Protein AF-A0A940VZ91-F1 (afdb_monomer_lite)

Secondary structure (DSSP, 8-state):
-HHHHHHHHHHHHHHHHTTT----SSGGG-GGGHHHHHHT--SHHHHHHHHHHHHHHHHHHHHHHHHHHHHHHHHTTSHHHHHHHTSTT--HHHHHHHHHHHT-GGGSSSTT-

Radius of gyration: 20.01 Å; chains: 1; bounding box: 52×25×48 Å

Foldseek 3Di:
DVVQLVVLVVVLCCLQVVVVHDDPDDVLLDPVCLVVVLVSDDDPVSSVVNVVSSVSNVVVVVVVVVVQVVLLVVLVVDPQLVVQCVDPPRDNSNSSVVCVPVVCVVVDPDPVD

Sequence (113 aa):
MVEDGTRIKNRLKALFRGRGIDCSGSSIYNPDERKQWLSKLDTVAVRARANRLWEELEFVERLCEEAQQELMAEARKHAAFKILLSIPGIGPVRAAVILGVAGTPHRFRSKRQ

pLDDT: mean 92.76, std 7.14, range [60.66, 97.5]

Structure (mmCIF, N/CA/C/O backbone):
data_AF-A0A940VZ91-F1
#
_entry.id   AF-A0A940VZ91-F1
#
loop_
_atom_site.group_PDB
_atom_site.id
_atom_site.type_symbol
_atom_site.label_atom_id
_atom_site.label_alt_id
_atom_site.label_comp_id
_atom_site.label_asym_id
_atom_site.label_entity_id
_atom_site.label_seq_id
_atom_site.pdbx_PDB_ins_code
_atom_site.Cartn_x
_atom_site.Cartn_y
_atom_site.Cartn_z
_atom_site.occupancy
_atom_site.B_iso_or_equiv
_atom_site.auth_seq_id
_atom_site.auth_comp_id
_atom_site.auth_asym_id
_atom_site.auth_atom_id
_atom_site.pdbx_PDB_model_num
ATOM 1 N N . MET A 1 1 ? -6.734 5.047 -1.922 1.00 74.81 1 MET A N 1
ATOM 2 C CA . MET A 1 1 ? -5.490 4.549 -1.293 1.00 74.81 1 MET A CA 1
ATOM 3 C C . MET A 1 1 ? -5.162 3.119 -1.702 1.00 74.81 1 MET A C 1
ATOM 5 O O . MET A 1 1 ? -4.208 2.941 -2.444 1.00 74.81 1 MET A O 1
ATOM 9 N N . VAL A 1 2 ? -5.952 2.103 -1.313 1.00 85.75 2 VAL A N 1
ATOM 10 C CA . VAL A 1 2 ? -5.698 0.706 -1.748 1.00 85.75 2 VAL A CA 1
ATOM 11 C C . VAL A 1 2 ? -5.737 0.579 -3.275 1.00 85.75 2 VAL A C 1
ATOM 13 O O . VAL A 1 2 ? -4.824 0.016 -3.872 1.00 85.75 2 VAL A O 1
ATOM 16 N N . GLU A 1 3 ? -6.746 1.177 -3.916 1.00 93.31 3 GLU A N 1
ATOM 17 C CA . GLU A 1 3 ? -6.864 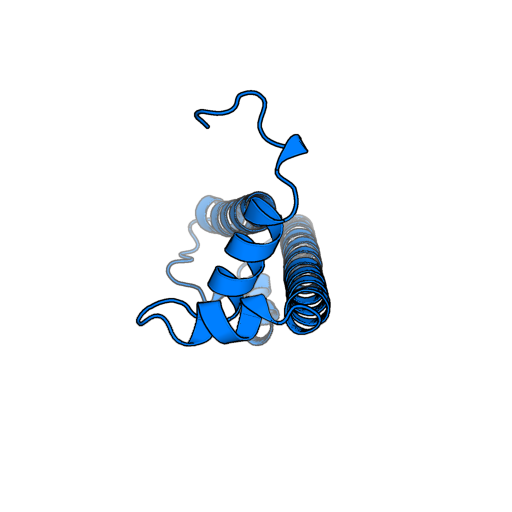1.209 -5.380 1.00 93.31 3 GLU A CA 1
ATOM 18 C C . GLU A 1 3 ? -5.673 1.897 -6.059 1.00 93.31 3 GLU A C 1
ATOM 20 O O . GLU A 1 3 ? -5.209 1.439 -7.104 1.00 93.31 3 GLU A O 1
ATOM 25 N N . ASP A 1 4 ? -5.144 2.964 -5.457 1.00 94.06 4 ASP A N 1
ATOM 26 C CA . ASP A 1 4 ? -3.984 3.695 -5.974 1.00 94.06 4 ASP A CA 1
ATOM 27 C C . ASP A 1 4 ? -2.726 2.834 -5.884 1.00 94.06 4 ASP A C 1
ATOM 29 O O . ASP A 1 4 ? -2.021 2.673 -6.879 1.00 94.06 4 ASP A O 1
ATOM 33 N N . GLY A 1 5 ? -2.509 2.167 -4.745 1.00 95.44 5 GLY A N 1
ATOM 34 C CA . GLY A 1 5 ? -1.436 1.188 -4.583 1.00 95.44 5 GLY A CA 1
ATOM 35 C C . GLY A 1 5 ? -1.519 0.071 -5.628 1.00 95.44 5 GLY A C 1
ATOM 36 O O . GLY A 1 5 ? -0.530 -0.234 -6.296 1.00 95.44 5 GLY A O 1
ATOM 37 N N . THR A 1 6 ? -2.708 -0.500 -5.856 1.00 96.06 6 THR A N 1
ATOM 38 C CA . THR A 1 6 ? -2.926 -1.502 -6.914 1.00 96.06 6 THR A CA 1
ATOM 39 C C . THR A 1 6 ? -2.624 -0.939 -8.305 1.00 96.06 6 THR A C 1
ATOM 41 O O . THR A 1 6 ? -1.960 -1.597 -9.110 1.00 96.06 6 THR A O 1
ATOM 44 N N . ARG A 1 7 ? -3.063 0.289 -8.600 1.00 97.12 7 ARG A N 1
ATOM 45 C CA . ARG A 1 7 ? -2.812 0.965 -9.880 1.00 97.12 7 ARG A CA 1
ATOM 46 C C . ARG A 1 7 ? -1.318 1.179 -10.117 1.00 97.12 7 ARG A C 1
ATOM 48 O O . ARG A 1 7 ? -0.840 0.891 -11.215 1.00 97.12 7 ARG A O 1
ATOM 55 N N . ILE A 1 8 ? -0.578 1.641 -9.113 1.00 97.31 8 ILE A N 1
ATOM 56 C CA . ILE A 1 8 ? 0.873 1.859 -9.189 1.00 97.31 8 ILE A CA 1
ATOM 57 C C . ILE A 1 8 ? 1.599 0.528 -9.402 1.00 97.31 8 ILE A C 1
ATOM 59 O O . ILE A 1 8 ? 2.391 0.409 -10.338 1.00 97.31 8 ILE A O 1
ATOM 63 N N . LYS A 1 9 ? 1.254 -0.505 -8.623 1.00 97.00 9 LYS A N 1
ATOM 64 C CA . LYS A 1 9 ? 1.792 -1.870 -8.763 1.00 97.00 9 LYS A CA 1
ATOM 65 C C . LYS A 1 9 ? 1.597 -2.418 -10.182 1.00 97.00 9 LYS A C 1
ATOM 67 O O . LYS A 1 9 ? 2.536 -2.927 -10.797 1.00 97.00 9 LYS A O 1
ATOM 72 N N . ASN A 1 10 ? 0.407 -2.226 -10.749 1.00 97.25 10 ASN A N 1
ATOM 73 C CA . ASN A 1 10 ? 0.103 -2.625 -12.122 1.00 97.25 10 ASN A CA 1
ATOM 74 C C . ASN A 1 10 ? 0.887 -1.813 -13.164 1.00 97.25 10 ASN A C 1
ATOM 76 O O . ASN A 1 10 ? 1.418 -2.399 -14.108 1.00 97.25 10 ASN A O 1
ATOM 80 N N . ARG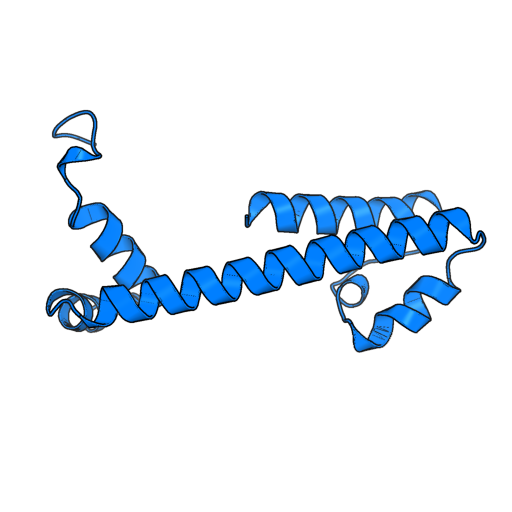 A 1 11 ? 1.012 -0.489 -12.993 1.00 97.50 11 ARG A N 1
ATOM 81 C CA . ARG A 1 11 ? 1.813 0.383 -13.877 1.00 97.50 11 ARG A CA 1
ATOM 82 C C . ARG A 1 11 ? 3.289 -0.010 -13.867 1.00 97.50 11 ARG A C 1
ATOM 84 O O . ARG A 1 11 ? 3.913 -0.031 -14.927 1.00 97.50 11 ARG A O 1
ATOM 91 N N . LEU A 1 12 ? 3.824 -0.351 -12.696 1.00 97.00 12 LEU A N 1
ATOM 92 C CA . LEU A 1 12 ? 5.199 -0.808 -12.544 1.00 97.00 12 LEU A CA 1
ATOM 93 C C . LEU A 1 12 ? 5.407 -2.126 -13.298 1.00 97.00 12 LEU A C 1
ATOM 95 O O . LEU A 1 12 ? 6.244 -2.183 -14.193 1.00 97.00 12 LEU A O 1
ATOM 99 N N . LYS A 1 13 ? 4.576 -3.148 -13.055 1.00 97.31 13 LYS A N 1
ATOM 100 C CA . LYS A 1 13 ? 4.652 -4.416 -13.804 1.00 97.31 13 LYS A CA 1
ATOM 101 C C . LYS A 1 13 ? 4.472 -4.238 -15.314 1.00 97.31 13 LYS A C 1
ATOM 103 O O . LYS A 1 13 ? 5.173 -4.878 -16.092 1.00 97.31 13 LYS A O 1
ATOM 108 N N . ALA A 1 14 ? 3.569 -3.359 -15.747 1.00 96.88 14 ALA A N 1
ATOM 109 C CA . ALA A 1 14 ? 3.362 -3.070 -17.165 1.00 96.88 14 ALA A CA 1
ATOM 110 C C . ALA A 1 14 ? 4.615 -2.475 -17.832 1.00 96.88 14 ALA A C 1
ATOM 112 O O . ALA A 1 14 ? 4.922 -2.824 -18.970 1.00 96.88 14 ALA A O 1
ATOM 113 N N . LEU A 1 15 ? 5.369 -1.625 -17.123 1.00 96.62 15 LEU A N 1
ATOM 114 C CA . LEU A 1 15 ? 6.610 -1.030 -17.628 1.00 96.62 15 LEU A CA 1
ATOM 115 C C . LEU A 1 15 ? 7.675 -2.090 -17.950 1.00 96.62 15 LEU A C 1
ATOM 117 O O . LEU A 1 15 ? 8.345 -1.971 -18.980 1.00 96.62 15 LEU A O 1
ATOM 121 N N . PHE A 1 16 ? 7.807 -3.117 -17.105 1.00 96.94 16 PHE A N 1
ATOM 122 C CA . PHE A 1 16 ? 8.741 -4.231 -17.310 1.00 96.94 16 PHE A CA 1
ATOM 123 C C . PHE A 1 16 ? 8.240 -5.226 -18.363 1.00 96.94 16 PHE A C 1
ATOM 125 O O . PHE A 1 16 ? 8.980 -5.570 -19.284 1.00 96.94 16 PHE A O 1
ATOM 132 N N . ARG A 1 17 ? 6.958 -5.613 -18.309 1.00 96.44 17 ARG A N 1
ATOM 133 C CA . ARG A 1 17 ? 6.355 -6.528 -19.296 1.00 96.44 17 ARG A CA 1
ATOM 134 C C . ARG A 1 17 ? 6.373 -5.970 -20.713 1.00 96.44 17 ARG A C 1
ATOM 136 O O . ARG A 1 17 ? 6.643 -6.712 -21.648 1.00 96.44 17 ARG A O 1
ATOM 143 N N . GLY A 1 18 ? 6.164 -4.661 -20.874 1.00 95.00 18 GLY A N 1
ATOM 144 C CA . GLY A 1 18 ? 6.281 -3.985 -22.170 1.00 95.00 18 GLY A CA 1
ATOM 145 C C . GLY A 1 18 ? 7.688 -4.034 -22.782 1.00 95.00 18 GLY A C 1
ATOM 146 O O . GLY A 1 18 ? 7.859 -3.628 -23.924 1.00 95.00 18 GLY A O 1
ATOM 147 N N . ARG A 1 19 ? 8.688 -4.520 -22.034 1.00 94.94 19 ARG A N 1
ATOM 148 C CA . ARG A 1 19 ? 10.075 -4.748 -22.474 1.00 94.94 19 ARG A CA 1
ATOM 149 C C . ARG A 1 19 ? 10.455 -6.229 -22.511 1.00 94.94 19 ARG A C 1
ATOM 151 O O . ARG A 1 19 ? 11.632 -6.545 -22.613 1.00 94.94 19 ARG A O 1
ATOM 158 N N . GLY A 1 20 ? 9.485 -7.136 -22.383 1.00 95.44 20 GLY A N 1
ATOM 159 C CA . GLY A 1 20 ? 9.741 -8.578 -22.353 1.00 95.44 20 GLY A CA 1
ATOM 160 C C . GLY A 1 20 ? 10.449 -9.066 -21.085 1.00 95.44 20 GLY A C 1
ATOM 161 O O . GLY A 1 20 ? 10.956 -10.182 -21.065 1.00 95.44 20 GLY A O 1
ATOM 162 N N . ILE A 1 21 ? 10.495 -8.255 -20.023 1.00 96.31 21 ILE A N 1
ATOM 163 C CA . ILE A 1 21 ? 11.111 -8.639 -18.750 1.00 96.31 21 ILE A CA 1
ATOM 164 C C . ILE A 1 21 ? 10.037 -9.294 -17.883 1.00 96.31 21 ILE A C 1
ATOM 166 O O . ILE A 1 21 ? 9.043 -8.646 -17.539 1.00 96.31 21 ILE A O 1
ATOM 170 N N . ASP A 1 22 ? 10.240 -10.559 -17.506 1.00 95.25 22 ASP A N 1
ATOM 171 C CA . ASP A 1 22 ? 9.332 -11.214 -16.568 1.00 95.25 22 ASP A CA 1
ATOM 172 C C . ASP A 1 22 ? 9.409 -10.550 -15.186 1.00 95.25 22 ASP A C 1
ATOM 174 O O . ASP A 1 22 ? 10.480 -10.257 -14.649 1.00 95.25 22 ASP A O 1
ATOM 178 N N . CYS A 1 23 ? 8.233 -10.292 -14.627 1.00 94.50 23 CYS A N 1
ATOM 179 C CA . CYS A 1 23 ? 8.022 -9.680 -13.321 1.00 94.50 23 CYS A CA 1
ATOM 180 C C . CYS A 1 23 ? 6.876 -10.383 -12.579 1.00 94.50 23 CYS A C 1
ATOM 182 O O . CYS A 1 23 ? 6.004 -9.755 -11.958 1.00 94.50 23 CYS A O 1
ATOM 184 N N . SER A 1 24 ? 6.825 -11.707 -12.720 1.00 89.06 24 SER A N 1
ATOM 185 C CA . SER A 1 24 ? 6.006 -12.582 -11.892 1.00 89.06 24 SER A CA 1
ATOM 186 C C . SER A 1 24 ? 6.364 -12.418 -10.400 1.00 89.06 24 SER A C 1
ATOM 188 O O . SER A 1 24 ? 7.436 -11.939 -10.034 1.00 89.06 24 SER A O 1
ATOM 190 N N . GLY A 1 25 ? 5.411 -12.711 -9.512 1.00 91.88 25 GLY A N 1
ATOM 191 C CA . GLY A 1 25 ? 5.612 -12.558 -8.065 1.00 91.88 25 GLY A CA 1
ATOM 192 C C . GLY A 1 25 ? 5.580 -11.111 -7.545 1.00 91.88 25 GLY A C 1
ATOM 193 O O . GLY A 1 25 ? 4.995 -10.215 -8.163 1.00 91.88 25 GLY A O 1
ATOM 194 N N . SER A 1 26 ? 6.142 -10.905 -6.354 1.00 93.81 26 SER A N 1
ATOM 195 C CA . SER A 1 26 ? 6.110 -9.645 -5.590 1.00 93.81 26 SER A CA 1
ATOM 196 C C . SER A 1 26 ? 7.475 -8.971 -5.443 1.00 93.81 26 SER A C 1
ATOM 198 O O . SER A 1 26 ? 7.534 -7.853 -4.941 1.00 93.81 26 SER A O 1
ATOM 200 N N . SER A 1 27 ? 8.551 -9.610 -5.908 1.00 94.69 27 SER A N 1
ATOM 201 C CA . SER A 1 27 ? 9.936 -9.161 -5.699 1.00 94.69 27 SER A CA 1
ATOM 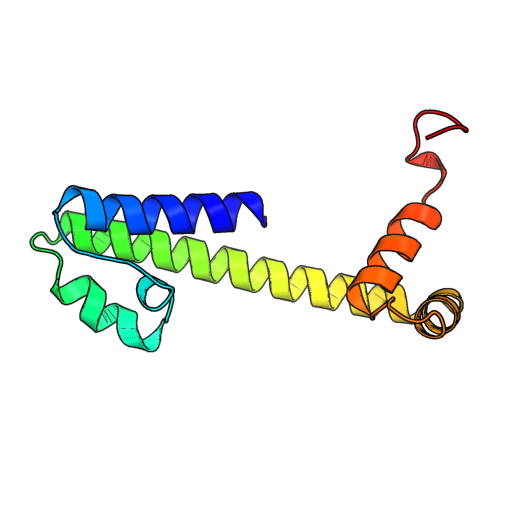202 C C . SER A 1 27 ? 10.218 -7.777 -6.314 1.00 94.69 27 SER A C 1
ATOM 204 O O . SER A 1 27 ? 10.956 -6.972 -5.761 1.00 94.69 27 SER A O 1
ATOM 206 N N . ILE A 1 28 ? 9.507 -7.426 -7.392 1.00 95.62 28 ILE A N 1
ATOM 207 C CA . ILE A 1 28 ? 9.511 -6.087 -8.010 1.00 95.62 28 ILE A CA 1
ATOM 208 C C . ILE A 1 28 ? 9.101 -4.948 -7.058 1.00 95.62 28 ILE A C 1
ATOM 210 O O . ILE A 1 28 ? 9.450 -3.790 -7.288 1.00 95.62 28 ILE A O 1
ATOM 214 N N . TYR A 1 29 ? 8.354 -5.249 -5.998 1.00 94.94 29 TYR A N 1
ATOM 215 C CA . TYR A 1 29 ? 7.947 -4.262 -4.999 1.00 94.94 29 TYR A CA 1
ATOM 216 C C . TYR A 1 29 ? 8.918 -4.184 -3.817 1.00 94.94 29 TYR A C 1
ATOM 218 O O . TYR A 1 29 ? 8.786 -3.273 -3.010 1.00 94.94 29 TYR A O 1
ATOM 226 N N . ASN A 1 30 ? 9.882 -5.105 -3.711 1.00 93.44 30 ASN A N 1
ATOM 227 C CA . ASN A 1 30 ? 10.850 -5.125 -2.623 1.00 93.44 30 ASN A CA 1
ATOM 228 C C . ASN A 1 30 ? 11.853 -3.960 -2.777 1.00 93.44 30 ASN A C 1
ATOM 230 O O . ASN A 1 30 ? 12.549 -3.901 -3.800 1.00 93.44 30 ASN A O 1
ATOM 234 N N . PRO A 1 31 ? 11.963 -3.046 -1.792 1.00 91.50 31 PRO A N 1
ATOM 235 C CA . PRO A 1 31 ? 12.939 -1.958 -1.828 1.00 91.50 31 PRO A CA 1
ATOM 236 C C . PRO A 1 31 ? 14.385 -2.442 -2.005 1.00 91.50 31 PRO A C 1
ATOM 238 O O . PRO A 1 31 ? 15.141 -1.825 -2.760 1.00 91.50 31 PRO A O 1
ATOM 241 N N . ASP A 1 32 ? 14.748 -3.579 -1.403 1.00 93.81 32 ASP A N 1
ATOM 242 C CA . ASP A 1 32 ? 16.113 -4.124 -1.450 1.00 93.81 32 ASP A CA 1
ATOM 243 C C . ASP A 1 32 ? 16.514 -4.572 -2.864 1.00 93.81 32 ASP A C 1
ATOM 245 O O . ASP A 1 32 ? 17.667 -4.446 -3.284 1.00 93.81 32 ASP A O 1
ATOM 249 N N . GLU A 1 33 ? 15.541 -5.031 -3.651 1.00 94.44 33 GLU A N 1
ATOM 250 C CA . GLU A 1 33 ? 15.751 -5.483 -5.026 1.00 94.44 33 GLU A CA 1
ATOM 251 C C . GLU A 1 33 ? 15.635 -4.346 -6.050 1.00 94.44 33 GLU A C 1
ATOM 253 O O . GLU A 1 33 ? 15.904 -4.552 -7.238 1.00 94.44 33 GLU A O 1
ATOM 258 N N . ARG A 1 34 ? 15.270 -3.121 -5.638 1.00 94.94 34 ARG A N 1
ATOM 259 C CA . ARG A 1 34 ? 15.029 -1.993 -6.558 1.00 94.94 34 ARG A CA 1
ATOM 260 C C . ARG A 1 34 ? 16.203 -1.753 -7.504 1.00 94.94 34 ARG A C 1
ATOM 262 O O . ARG A 1 34 ? 16.002 -1.573 -8.704 1.00 94.94 34 ARG A O 1
ATOM 269 N N . LYS A 1 35 ? 17.436 -1.785 -6.989 1.00 94.94 35 LYS A N 1
ATOM 270 C CA . LYS A 1 35 ? 18.652 -1.596 -7.802 1.00 94.94 35 LYS A CA 1
ATOM 271 C C . LYS A 1 35 ? 18.798 -2.680 -8.872 1.00 94.94 35 LYS A C 1
ATOM 273 O O . LYS A 1 35 ? 19.133 -2.364 -10.012 1.00 94.94 35 LYS A O 1
ATOM 278 N N . GLN A 1 36 ? 18.505 -3.932 -8.522 1.00 95.75 36 GLN A N 1
ATOM 279 C CA . GLN A 1 36 ? 18.532 -5.060 -9.453 1.00 95.75 36 GLN A CA 1
ATOM 280 C C . GLN A 1 36 ? 17.435 -4.941 -10.515 1.00 95.75 36 GLN A C 1
ATOM 282 O O . GLN A 1 36 ? 17.653 -5.280 -11.671 1.00 95.75 36 GLN A O 1
ATOM 287 N N . TRP A 1 37 ? 16.250 -4.447 -10.161 1.00 96.75 37 TRP A N 1
ATOM 288 C CA . TRP A 1 37 ? 15.195 -4.209 -11.145 1.00 96.75 37 TRP A CA 1
ATOM 289 C C . TRP A 1 37 ? 15.529 -3.046 -12.081 1.00 96.75 37 TRP A C 1
ATOM 291 O O . TRP A 1 37 ? 15.325 -3.154 -13.288 1.00 96.75 37 TRP A O 1
ATOM 301 N N . LEU A 1 38 ? 16.103 -1.961 -11.561 1.00 95.75 38 LEU A N 1
ATOM 302 C CA . LEU A 1 38 ? 16.546 -0.826 -12.372 1.00 95.75 38 LEU A CA 1
ATOM 303 C C . LEU A 1 38 ? 17.638 -1.196 -13.375 1.00 95.75 38 LEU A C 1
ATOM 305 O O . LEU A 1 38 ? 17.637 -0.649 -14.477 1.00 95.75 38 LEU A O 1
ATOM 309 N N . SER A 1 39 ? 18.551 -2.109 -13.028 1.00 95.88 39 SER A N 1
ATOM 310 C CA . SER A 1 39 ? 19.622 -2.533 -13.940 1.00 95.88 39 SER A CA 1
ATOM 311 C C . SER A 1 39 ? 19.110 -3.329 -15.144 1.00 95.88 39 SER A C 1
ATOM 313 O O . SER A 1 39 ? 19.776 -3.355 -16.174 1.00 95.88 39 SER A O 1
ATOM 315 N N . LYS A 1 40 ? 17.903 -3.910 -15.060 1.00 95.69 40 LYS A N 1
ATOM 316 C CA . LYS A 1 40 ? 17.234 -4.586 -16.187 1.00 95.69 40 LYS A CA 1
ATOM 317 C C . LYS A 1 40 ? 16.669 -3.610 -17.227 1.00 95.69 40 LYS A C 1
ATOM 319 O O . LYS A 1 40 ? 16.232 -4.044 -18.286 1.00 95.69 40 LYS A O 1
ATOM 324 N N . LEU A 1 41 ? 16.616 -2.311 -16.924 1.00 95.88 41 LEU A N 1
ATOM 325 C CA . LEU A 1 41 ? 16.069 -1.290 -17.816 1.00 95.88 41 LEU A CA 1
ATOM 326 C C . LEU A 1 41 ? 17.192 -0.605 -18.599 1.00 95.88 41 LEU A C 1
ATOM 328 O O . LEU A 1 41 ? 18.168 -0.115 -18.029 1.00 95.88 41 LEU A O 1
ATOM 332 N N . ASP A 1 42 ? 17.001 -0.529 -19.909 1.00 90.75 42 ASP A N 1
ATOM 333 C CA . ASP A 1 42 ? 17.963 -0.078 -20.914 1.00 90.75 42 ASP A CA 1
ATOM 334 C C . ASP A 1 42 ? 18.240 1.434 -20.868 1.00 90.75 42 ASP A C 1
ATOM 336 O O . ASP A 1 42 ? 19.390 1.878 -20.855 1.00 90.75 42 ASP A O 1
ATOM 340 N N . THR A 1 43 ? 17.186 2.242 -20.784 1.00 94.50 43 THR A N 1
ATOM 341 C CA . THR A 1 43 ? 17.267 3.697 -20.948 1.00 94.50 43 THR A CA 1
ATOM 342 C C . THR A 1 43 ? 17.118 4.455 -19.631 1.00 94.50 43 THR A C 1
ATOM 344 O O . THR A 1 43 ? 16.334 4.105 -18.744 1.00 94.50 43 THR A O 1
ATOM 347 N N . VAL A 1 44 ? 17.837 5.578 -19.525 1.00 95.50 44 VAL A N 1
ATOM 348 C CA . VAL A 1 44 ? 17.787 6.479 -18.359 1.00 95.50 44 VAL A CA 1
ATOM 349 C C . VAL A 1 44 ? 16.365 6.986 -18.102 1.00 95.50 44 VAL A C 1
ATOM 351 O O . VAL A 1 44 ? 15.913 6.994 -16.959 1.00 95.50 44 VAL A O 1
ATOM 354 N N . ALA A 1 45 ? 15.629 7.351 -19.156 1.00 95.38 45 ALA A N 1
ATOM 355 C CA . ALA A 1 45 ? 14.264 7.862 -19.039 1.00 95.38 45 ALA A CA 1
ATOM 356 C C . ALA A 1 45 ? 13.301 6.833 -18.422 1.00 95.38 45 ALA A C 1
ATOM 358 O O . ALA A 1 45 ? 12.448 7.176 -17.601 1.00 95.38 45 ALA A O 1
ATOM 359 N N . VAL A 1 46 ? 13.451 5.557 -18.780 1.00 95.88 46 VAL A N 1
ATOM 360 C CA . VAL A 1 46 ? 12.604 4.476 -18.266 1.00 95.88 46 VAL A CA 1
ATOM 361 C C . VAL A 1 46 ? 12.970 4.139 -16.827 1.00 95.88 46 VAL A C 1
ATOM 363 O O . VAL A 1 46 ? 12.066 3.974 -16.010 1.00 95.88 46 VAL A O 1
ATOM 366 N N . ARG A 1 47 ? 14.267 4.120 -16.491 1.00 97.25 47 ARG A N 1
ATOM 367 C CA . ARG A 1 47 ? 14.732 4.001 -15.099 1.00 97.25 47 ARG A CA 1
ATOM 368 C C . ARG A 1 47 ? 14.163 5.115 -14.222 1.00 97.25 47 ARG A C 1
ATOM 370 O O . ARG A 1 47 ? 13.611 4.832 -13.165 1.00 97.25 47 ARG A O 1
ATOM 377 N N . ALA A 1 48 ? 14.203 6.362 -14.694 1.00 96.69 48 ALA A N 1
ATOM 378 C CA . ALA A 1 48 ? 13.626 7.501 -13.982 1.00 96.69 48 ALA A CA 1
ATOM 379 C C . ALA A 1 48 ? 12.106 7.359 -13.793 1.00 96.69 48 ALA A C 1
ATOM 381 O O . ALA A 1 48 ? 11.581 7.646 -12.719 1.00 96.69 48 ALA A O 1
ATOM 382 N N . ARG A 1 49 ? 11.385 6.873 -14.812 1.00 96.94 49 ARG A N 1
ATOM 383 C CA . ARG A 1 49 ? 9.946 6.594 -14.702 1.00 96.94 49 ARG A CA 1
ATOM 384 C C . ARG A 1 49 ? 9.646 5.483 -13.692 1.00 96.94 49 ARG A C 1
ATOM 386 O O . ARG A 1 49 ? 8.696 5.627 -12.931 1.00 96.94 49 ARG A O 1
ATOM 393 N N . ALA A 1 50 ? 10.418 4.397 -13.692 1.00 97.44 50 ALA A N 1
ATOM 394 C CA . ALA A 1 50 ? 10.262 3.310 -12.728 1.00 97.44 50 ALA A CA 1
ATOM 395 C C . ALA A 1 50 ? 10.534 3.791 -11.293 1.00 97.44 50 ALA A C 1
ATOM 397 O O . ALA A 1 50 ? 9.731 3.513 -10.409 1.00 97.44 50 ALA A O 1
ATOM 398 N N . ASN A 1 51 ? 11.587 4.592 -11.082 1.00 96.88 51 ASN A N 1
ATOM 399 C CA . ASN A 1 51 ? 11.881 5.221 -9.788 1.00 96.88 51 ASN A CA 1
ATOM 400 C C . ASN A 1 51 ? 10.720 6.054 -9.255 1.00 96.88 51 ASN A C 1
ATOM 402 O O . ASN A 1 51 ? 10.296 5.826 -8.130 1.00 96.88 51 ASN A O 1
ATOM 406 N N . ARG A 1 52 ? 10.128 6.924 -10.080 1.00 97.38 52 ARG A N 1
ATOM 407 C CA . ARG A 1 52 ? 8.960 7.717 -9.663 1.00 97.38 52 ARG A CA 1
ATOM 408 C C . ARG A 1 52 ? 7.768 6.851 -9.255 1.00 97.38 52 ARG A C 1
ATOM 410 O O . ARG A 1 52 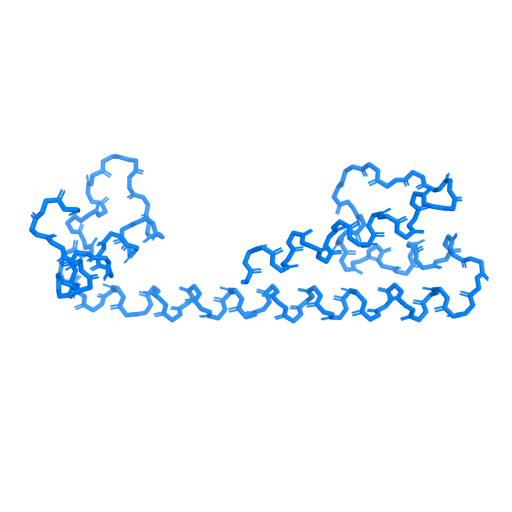? 7.065 7.192 -8.317 1.00 97.38 52 ARG A O 1
ATOM 417 N N . LEU A 1 53 ? 7.530 5.734 -9.950 1.00 97.31 53 LEU A N 1
ATOM 418 C CA . LEU A 1 53 ? 6.461 4.797 -9.579 1.00 97.31 53 LEU A CA 1
ATOM 419 C C . LEU A 1 53 ? 6.745 4.105 -8.243 1.00 97.31 53 LEU A C 1
ATOM 421 O O . LEU A 1 53 ? 5.818 3.854 -7.483 1.00 97.31 53 LEU A O 1
ATOM 425 N N . TRP A 1 54 ? 8.005 3.784 -7.957 1.00 97.06 54 TRP A N 1
ATOM 426 C CA . TRP A 1 54 ? 8.395 3.254 -6.655 1.00 97.06 54 TRP A CA 1
ATOM 427 C C . TRP A 1 54 ? 8.247 4.291 -5.537 1.00 97.06 54 TRP A C 1
ATOM 429 O O . TRP A 1 54 ? 7.690 3.952 -4.502 1.00 97.06 54 TRP A O 1
ATOM 439 N N . GLU A 1 55 ? 8.677 5.535 -5.754 1.00 96.31 55 GLU A N 1
ATOM 440 C CA . GLU A 1 55 ? 8.490 6.640 -4.798 1.00 96.31 55 GLU A CA 1
ATOM 441 C C . GLU A 1 55 ? 6.996 6.880 -4.511 1.00 96.31 55 GLU A C 1
ATOM 443 O O . GLU A 1 55 ? 6.590 7.020 -3.359 1.00 96.31 55 GLU A O 1
ATOM 448 N N . GLU A 1 56 ? 6.156 6.865 -5.555 1.00 96.56 56 GLU A N 1
ATOM 449 C CA . GLU A 1 56 ? 4.694 6.960 -5.433 1.00 96.56 56 GLU A CA 1
ATOM 450 C C . GLU A 1 56 ? 4.135 5.796 -4.598 1.00 96.56 56 GLU A C 1
ATOM 452 O O . GLU A 1 56 ? 3.274 5.999 -3.741 1.00 96.56 56 GLU A O 1
ATOM 457 N N . LEU A 1 57 ? 4.642 4.576 -4.817 1.00 96.38 57 LEU A N 1
ATOM 458 C CA . LEU A 1 57 ? 4.216 3.392 -4.077 1.00 96.38 57 LEU A CA 1
ATOM 459 C C . LEU A 1 57 ? 4.584 3.481 -2.592 1.00 96.38 57 LEU A C 1
ATOM 461 O O . LEU A 1 57 ? 3.710 3.286 -1.754 1.00 96.38 57 LEU A O 1
ATOM 465 N N . GLU A 1 58 ? 5.839 3.808 -2.278 1.00 95.88 58 GLU A N 1
ATOM 466 C CA . GLU A 1 58 ? 6.320 3.970 -0.899 1.00 95.88 58 GLU A CA 1
ATOM 467 C C . GLU A 1 58 ? 5.510 5.027 -0.151 1.00 95.88 58 GLU A C 1
ATOM 469 O O . GLU A 1 58 ? 5.121 4.835 1.001 1.00 95.88 58 GLU A O 1
ATOM 474 N N . PHE A 1 59 ? 5.207 6.138 -0.823 1.00 96.00 59 PHE A N 1
ATOM 475 C CA . PHE A 1 59 ? 4.395 7.196 -0.248 1.00 96.00 59 PHE A CA 1
ATOM 476 C C . PHE A 1 59 ? 2.980 6.712 0.088 1.00 96.00 59 PHE A C 1
ATOM 478 O O . PHE A 1 59 ? 2.501 6.940 1.199 1.00 96.00 59 PHE A O 1
ATOM 485 N N . VAL A 1 60 ? 2.312 6.023 -0.842 1.00 96.50 60 VAL A N 1
ATOM 486 C CA . VAL A 1 60 ? 0.959 5.493 -0.615 1.00 96.50 60 VAL A CA 1
ATOM 487 C C . VAL A 1 60 ? 0.954 4.409 0.463 1.00 96.50 60 VAL A C 1
ATOM 489 O O . VAL A 1 60 ? 0.021 4.374 1.266 1.00 96.50 60 VAL A O 1
ATOM 492 N N . GLU A 1 61 ? 1.970 3.546 0.509 1.00 94.56 61 GLU A N 1
ATOM 493 C CA . GLU A 1 61 ? 2.105 2.509 1.539 1.00 94.56 61 GLU A CA 1
ATOM 494 C C . GLU A 1 61 ? 2.273 3.140 2.927 1.00 94.56 61 GLU A C 1
ATOM 496 O O . GLU A 1 61 ? 1.496 2.815 3.827 1.00 94.56 61 GLU A O 1
ATOM 501 N N . ARG A 1 62 ? 3.150 4.143 3.069 1.00 96.06 62 ARG A N 1
ATOM 502 C CA . ARG A 1 62 ? 3.299 4.910 4.317 1.00 96.06 62 ARG A CA 1
ATOM 503 C C . ARG A 1 62 ? 1.990 5.566 4.757 1.00 96.06 62 ARG A C 1
ATOM 505 O O . ARG A 1 62 ? 1.608 5.448 5.916 1.00 96.06 62 ARG A O 1
ATOM 512 N N . LEU A 1 63 ? 1.267 6.220 3.845 1.00 96.75 63 LEU A N 1
ATOM 513 C CA . LEU A 1 63 ? -0.014 6.837 4.199 1.00 96.75 63 LEU A CA 1
ATOM 514 C C . LEU A 1 63 ? -1.054 5.794 4.647 1.00 96.75 63 LEU A C 1
ATOM 516 O O . LEU A 1 63 ? -1.878 6.080 5.513 1.00 96.75 63 LEU A O 1
ATOM 520 N N . CYS A 1 64 ? -1.052 4.591 4.060 1.00 94.06 64 CYS A N 1
ATOM 521 C CA . CYS A 1 64 ? -1.937 3.511 4.506 1.00 94.06 64 CYS A CA 1
ATOM 522 C C . CYS A 1 64 ? -1.598 3.061 5.933 1.00 94.06 64 CYS A C 1
ATOM 524 O O . CYS A 1 64 ? -2.508 2.810 6.724 1.00 94.06 64 CYS A O 1
ATOM 526 N N . GLU A 1 65 ? -0.310 2.961 6.263 1.00 94.56 65 GLU A N 1
ATOM 527 C CA . GLU A 1 65 ? 0.153 2.617 7.609 1.00 94.56 65 GLU A CA 1
ATOM 528 C C . GLU A 1 65 ? -0.246 3.684 8.632 1.00 94.56 65 GLU A C 1
ATOM 530 O O . GLU A 1 65 ? -0.804 3.342 9.675 1.00 94.56 65 GLU A O 1
ATOM 535 N N . GLU A 1 66 ? -0.034 4.962 8.313 1.00 96.50 66 GLU A N 1
ATOM 536 C CA . GLU A 1 66 ? -0.436 6.102 9.148 1.00 96.50 66 GLU A CA 1
ATOM 537 C C . GLU A 1 66 ? -1.951 6.091 9.397 1.00 96.50 66 GLU A C 1
ATOM 539 O O . GLU A 1 66 ? -2.392 6.066 10.548 1.00 96.50 66 GLU A O 1
ATOM 544 N N . ALA A 1 67 ? -2.759 5.967 8.339 1.00 94.44 67 ALA A N 1
ATOM 545 C CA . ALA A 1 67 ? -4.214 5.892 8.459 1.00 94.44 67 ALA A CA 1
ATOM 546 C C . ALA A 1 67 ? -4.676 4.685 9.297 1.00 94.44 67 ALA A C 1
ATOM 548 O O . ALA A 1 67 ? -5.632 4.779 10.072 1.00 94.44 67 ALA A O 1
ATOM 549 N N . GLN A 1 68 ? -4.002 3.535 9.175 1.00 94.12 68 GLN A N 1
ATOM 550 C CA . GLN A 1 68 ? -4.300 2.369 10.004 1.00 94.12 68 GLN A CA 1
ATOM 551 C C . GLN A 1 68 ? -3.962 2.628 11.478 1.00 94.12 68 GLN A C 1
ATOM 553 O O . GLN A 1 68 ? -4.740 2.245 12.354 1.00 94.12 68 GLN A O 1
ATOM 558 N N . GLN A 1 69 ? -2.821 3.254 11.769 1.00 96.06 69 GLN A N 1
ATOM 559 C CA . GLN A 1 69 ? -2.422 3.593 13.136 1.00 96.06 69 GLN A CA 1
ATOM 560 C C . GLN A 1 69 ? -3.411 4.566 13.781 1.00 96.06 69 GLN A C 1
ATOM 562 O O . GLN A 1 69 ? -3.857 4.315 14.902 1.00 96.06 69 GLN A O 1
ATOM 567 N N . GLU A 1 70 ? -3.812 5.613 13.061 1.00 95.50 70 GLU A N 1
ATOM 568 C CA . GLU A 1 70 ? -4.820 6.579 13.507 1.00 95.50 70 GLU A CA 1
ATOM 569 C C . GLU A 1 70 ? -6.166 5.901 13.782 1.00 95.50 70 GLU A C 1
ATOM 571 O O . GLU A 1 70 ? -6.742 6.068 14.861 1.00 95.50 70 GLU A O 1
ATOM 576 N N . LEU A 1 71 ? -6.630 5.048 12.861 1.00 94.44 71 LEU A N 1
ATOM 577 C CA . LEU A 1 71 ? -7.854 4.268 13.038 1.00 94.44 71 LEU A CA 1
ATOM 578 C C . LEU A 1 71 ? -7.791 3.392 14.298 1.00 94.44 71 LEU A C 1
ATOM 580 O O . LEU A 1 71 ? -8.763 3.311 15.050 1.00 94.44 71 LEU A O 1
ATOM 584 N N . MET A 1 72 ? -6.658 2.726 14.545 1.00 95.62 72 MET A N 1
ATOM 585 C CA . MET A 1 72 ? -6.479 1.902 15.744 1.00 95.62 72 MET A CA 1
ATOM 586 C C . MET A 1 72 ? -6.441 2.746 17.019 1.00 95.62 72 MET A C 1
ATOM 588 O O . MET A 1 72 ? -7.013 2.337 18.033 1.00 95.62 72 MET A O 1
ATOM 592 N N . ALA A 1 73 ? -5.760 3.892 16.988 1.00 95.69 73 ALA A N 1
ATOM 593 C CA . ALA A 1 73 ? -5.668 4.801 18.122 1.00 95.69 73 ALA A CA 1
ATOM 594 C C . ALA A 1 73 ? -7.052 5.323 18.522 1.00 95.69 73 ALA A C 1
ATOM 596 O O . ALA A 1 73 ? -7.372 5.342 19.711 1.00 95.69 73 ALA A O 1
ATOM 597 N N . GLU A 1 74 ? -7.889 5.668 17.543 1.00 94.75 74 GLU A N 1
ATOM 598 C CA . GLU A 1 74 ? -9.259 6.109 17.792 1.00 94.75 74 GLU A CA 1
ATOM 599 C C . GLU A 1 74 ? -10.136 4.960 18.297 1.00 94.75 74 GLU A C 1
ATOM 601 O O . GLU A 1 74 ? -10.755 5.066 19.354 1.00 94.75 74 GLU A O 1
ATOM 606 N N . ALA A 1 75 ? -10.122 3.810 17.618 1.00 94.44 75 ALA A N 1
ATOM 607 C CA . ALA A 1 75 ? -10.968 2.676 17.983 1.00 94.44 75 ALA A CA 1
ATOM 608 C C . ALA A 1 75 ? -10.734 2.191 19.423 1.00 94.44 75 ALA A C 1
ATOM 610 O O . ALA A 1 75 ? -11.688 1.873 20.135 1.00 94.44 75 ALA A O 1
ATOM 611 N N . ARG A 1 76 ? -9.479 2.195 19.892 1.00 94.94 76 ARG A N 1
ATOM 612 C CA . ARG A 1 76 ? -9.113 1.795 21.263 1.00 94.94 76 ARG A CA 1
ATOM 613 C C . ARG A 1 76 ? -9.742 2.665 22.356 1.00 94.94 76 ARG A C 1
ATOM 615 O O . ARG A 1 76 ? -9.819 2.203 23.495 1.00 94.94 76 ARG A O 1
ATOM 622 N N . LYS A 1 77 ? -10.214 3.876 22.038 1.00 94.56 77 LYS A N 1
ATOM 623 C CA . LYS A 1 77 ? -10.907 4.762 22.990 1.00 94.56 77 LYS A CA 1
ATOM 624 C C . LYS A 1 77 ? -12.319 4.275 23.331 1.00 94.56 77 LYS A C 1
ATOM 626 O O . LYS A 1 77 ? -12.876 4.682 24.346 1.00 94.56 77 LYS A O 1
ATOM 631 N N . HIS A 1 78 ? -12.900 3.384 22.526 1.00 93.25 78 HIS A N 1
ATOM 632 C CA . HIS A 1 78 ? -14.277 2.927 22.703 1.00 93.25 78 HIS A CA 1
ATOM 633 C C . HIS A 1 78 ? -14.352 1.560 23.390 1.00 93.25 78 HIS A C 1
ATOM 635 O O . HIS A 1 78 ? -13.752 0.585 22.941 1.00 93.25 78 HIS A O 1
ATOM 641 N N . ALA A 1 79 ? -15.191 1.437 24.424 1.00 93.38 79 ALA A N 1
ATOM 642 C CA . ALA A 1 79 ? -15.417 0.161 25.115 1.00 93.38 79 ALA A CA 1
ATOM 643 C C . ALA A 1 79 ? -15.925 -0.950 24.171 1.00 93.38 79 ALA A C 1
ATOM 645 O O . ALA A 1 79 ? -15.519 -2.107 24.296 1.00 93.38 79 ALA A O 1
ATOM 646 N N . ALA A 1 80 ? -16.743 -0.584 23.176 1.00 93.88 80 ALA A N 1
ATOM 647 C CA . ALA A 1 80 ? -17.253 -1.495 22.153 1.00 93.88 80 ALA A CA 1
ATOM 648 C C . ALA A 1 80 ? -16.141 -2.180 21.338 1.00 93.88 80 ALA A C 1
ATOM 650 O O . ALA A 1 80 ? -16.335 -3.299 20.877 1.00 93.88 80 ALA A O 1
ATOM 651 N N . PHE A 1 81 ? -14.953 -1.575 21.221 1.00 95.88 81 PHE A N 1
ATOM 652 C CA . PHE A 1 81 ? -13.810 -2.201 20.556 1.00 95.88 81 PHE A CA 1
ATOM 653 C C . PHE A 1 81 ? -13.379 -3.502 21.248 1.00 95.88 81 PHE A C 1
ATOM 655 O O . PHE A 1 81 ? -13.141 -4.505 20.579 1.00 95.88 81 PHE A O 1
ATOM 662 N N . LYS A 1 82 ? -13.355 -3.527 22.590 1.00 95.44 82 LYS A N 1
ATOM 663 C CA . LYS A 1 82 ? -13.035 -4.739 23.367 1.00 95.44 82 LYS A CA 1
ATOM 664 C C . LYS A 1 82 ? -14.106 -5.820 23.214 1.00 95.44 82 LYS A C 1
ATOM 666 O O . LYS A 1 82 ? -13.771 -6.997 23.167 1.00 95.44 82 LYS A O 1
ATOM 671 N N . ILE A 1 83 ? -15.373 -5.414 23.113 1.00 95.56 83 ILE A N 1
ATOM 672 C CA . ILE A 1 83 ? -16.499 -6.330 22.886 1.00 95.56 83 ILE A CA 1
ATOM 673 C C . ILE A 1 83 ? -16.398 -6.951 21.490 1.00 95.56 83 ILE A C 1
ATOM 675 O O . ILE A 1 83 ? -16.544 -8.154 21.340 1.00 95.56 83 ILE A O 1
ATOM 679 N N . LEU A 1 84 ? -16.090 -6.158 20.462 1.00 95.19 84 LEU A N 1
ATOM 680 C CA . LEU A 1 84 ? -15.939 -6.672 19.099 1.00 95.19 84 LEU A CA 1
ATOM 681 C C . LEU A 1 84 ? -14.781 -7.671 18.978 1.00 95.19 84 LEU A C 1
ATOM 683 O O . LEU A 1 84 ? -14.902 -8.649 18.249 1.00 95.19 84 LEU A O 1
ATOM 687 N N . LEU A 1 85 ? -13.687 -7.457 19.714 1.00 96.69 85 LEU A N 1
ATOM 688 C CA . LEU A 1 85 ? -12.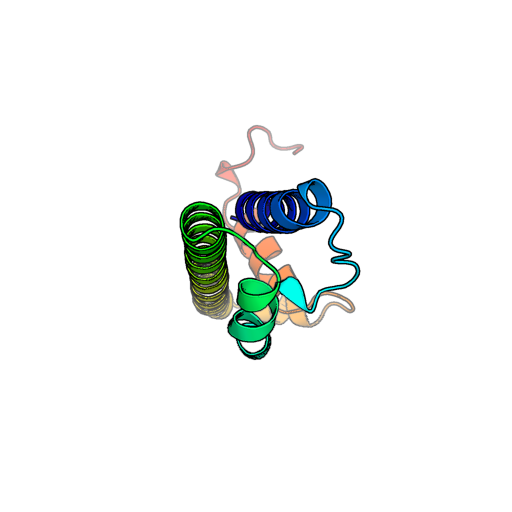543 -8.372 19.743 1.00 96.69 85 LEU A CA 1
ATOM 689 C C . LEU A 1 85 ? -12.829 -9.725 20.413 1.00 96.69 85 LEU A C 1
ATOM 691 O O . LEU A 1 85 ? -12.072 -10.665 20.185 1.00 96.69 85 LEU A O 1
ATOM 695 N N . SER A 1 86 ? -13.881 -9.852 21.232 1.00 96.56 86 SER A N 1
ATOM 696 C CA . SER A 1 86 ? -14.240 -11.148 21.828 1.00 96.56 86 SER A CA 1
ATOM 697 C C . SER A 1 86 ? -14.964 -12.075 20.847 1.00 96.56 86 SER A C 1
ATOM 699 O O . SER A 1 86 ? -15.120 -13.263 21.129 1.00 96.56 86 SER A O 1
ATOM 701 N N . ILE A 1 87 ? -15.385 -11.559 19.688 1.00 96.25 87 ILE A N 1
ATOM 702 C CA . ILE A 1 87 ? -16.089 -12.323 18.660 1.00 96.25 87 ILE A CA 1
ATOM 703 C C . ILE A 1 87 ? -15.065 -13.101 17.813 1.00 96.25 87 ILE A C 1
ATOM 705 O O . ILE A 1 87 ? -14.195 -12.488 17.182 1.00 96.25 87 ILE A O 1
ATOM 709 N N . PRO A 1 88 ? -15.172 -14.442 17.722 1.00 96.69 88 PRO A N 1
ATOM 710 C CA . PRO A 1 88 ? -14.289 -15.242 16.880 1.00 96.69 88 PRO A CA 1
ATOM 711 C C . PRO A 1 88 ? -14.283 -14.760 15.422 1.00 96.69 88 PRO A C 1
ATOM 713 O O . PRO A 1 88 ? -15.330 -14.552 14.812 1.00 96.69 88 PRO A O 1
ATOM 716 N N . GLY A 1 89 ? -13.088 -14.581 14.853 1.00 94.38 89 GLY A N 1
ATOM 717 C CA . GLY A 1 89 ? -12.906 -14.102 13.476 1.00 94.38 89 GLY A CA 1
ATOM 718 C C . GLY A 1 89 ? -12.917 -12.575 13.301 1.00 94.38 89 GLY A C 1
ATOM 719 O O . GLY A 1 89 ? -12.681 -12.095 12.186 1.00 94.38 89 GLY A O 1
ATOM 720 N N . ILE A 1 90 ? -13.127 -11.797 14.372 1.00 95.62 90 ILE A N 1
ATOM 721 C CA . ILE A 1 90 ? -13.021 -10.332 14.344 1.00 95.62 90 ILE A CA 1
ATOM 722 C C . ILE A 1 90 ? -11.687 -9.887 14.951 1.00 95.62 90 ILE A C 1
ATOM 724 O O . ILE A 1 90 ? -11.512 -9.793 16.160 1.00 95.62 90 ILE A O 1
ATOM 728 N N . GLY A 1 91 ? -10.733 -9.575 14.073 1.00 95.12 91 GLY A N 1
ATOM 729 C CA . GLY A 1 91 ? -9.463 -8.965 14.465 1.00 95.12 91 GLY A CA 1
ATOM 730 C C . GLY A 1 91 ? -9.548 -7.440 14.661 1.00 95.12 91 GLY A C 1
ATOM 731 O O . GLY A 1 91 ? -10.540 -6.820 14.267 1.00 95.12 91 GLY A O 1
ATOM 732 N N . PRO A 1 92 ? -8.478 -6.804 15.175 1.00 94.94 92 PRO A N 1
ATOM 733 C CA . PRO A 1 92 ? -8.442 -5.373 15.509 1.00 94.94 92 PRO A CA 1
ATOM 734 C C . PRO A 1 92 ? -8.844 -4.436 14.368 1.00 94.94 92 PRO A C 1
ATOM 736 O O . PRO A 1 92 ? -9.646 -3.528 14.568 1.00 94.94 92 PRO A O 1
ATOM 739 N N . VAL A 1 93 ? -8.350 -4.689 13.152 1.00 94.62 93 VAL A N 1
ATOM 740 C CA . VAL A 1 93 ? -8.686 -3.867 11.979 1.00 94.62 93 VAL A CA 1
ATOM 741 C C . VAL A 1 93 ? -10.181 -3.942 11.671 1.00 94.62 93 VAL A C 1
ATOM 743 O O . VAL A 1 93 ? -10.835 -2.916 11.507 1.00 94.62 93 VAL A O 1
ATOM 746 N N . ARG A 1 94 ? -10.752 -5.152 11.659 1.00 94.88 94 ARG A N 1
ATOM 747 C CA . ARG A 1 94 ? -12.184 -5.350 11.393 1.00 94.88 94 ARG A CA 1
ATOM 748 C C . ARG A 1 94 ? -13.050 -4.748 12.496 1.00 94.88 94 ARG A C 1
ATOM 750 O O . ARG A 1 94 ? -14.038 -4.095 12.179 1.00 94.88 94 ARG A O 1
ATOM 757 N N . ALA A 1 95 ? -12.661 -4.909 13.760 1.00 96.44 95 ALA A N 1
ATOM 758 C CA . ALA A 1 95 ? -13.352 -4.300 14.893 1.00 96.44 95 ALA A CA 1
ATOM 759 C C . ALA A 1 95 ? -13.402 -2.767 14.773 1.00 96.44 95 ALA A C 1
ATOM 761 O O . ALA A 1 95 ? -14.468 -2.176 14.929 1.00 96.44 95 ALA A O 1
ATOM 762 N N . ALA A 1 96 ? -12.282 -2.122 14.437 1.00 95.12 96 ALA A N 1
ATOM 763 C CA . ALA A 1 96 ? -12.234 -0.671 14.267 1.00 95.12 96 ALA A CA 1
ATOM 764 C C . ALA A 1 96 ? -13.095 -0.183 13.094 1.00 95.12 96 ALA A C 1
ATOM 766 O O . ALA A 1 96 ? -13.793 0.819 13.222 1.00 95.12 96 ALA A O 1
ATOM 767 N N . VAL A 1 97 ? -13.089 -0.908 11.969 1.00 93.38 97 VAL A N 1
ATOM 768 C CA . VAL A 1 97 ? -13.937 -0.579 10.813 1.00 93.38 97 VAL A CA 1
ATOM 769 C C . VAL A 1 97 ? -15.418 -0.692 11.173 1.00 93.38 97 VAL A C 1
ATOM 771 O O . VAL A 1 97 ? -16.175 0.238 10.907 1.00 93.38 97 VAL A O 1
ATOM 774 N N . ILE A 1 98 ? -15.834 -1.792 11.813 1.00 93.44 98 ILE A N 1
ATOM 775 C CA . ILE A 1 98 ? -17.223 -1.977 12.266 1.00 93.44 98 ILE A CA 1
ATOM 776 C C . ILE A 1 98 ? -17.633 -0.829 13.186 1.00 93.44 98 ILE A C 1
ATOM 778 O O . ILE A 1 98 ? -18.695 -0.241 13.001 1.00 93.44 98 ILE A O 1
ATOM 782 N N . LEU A 1 99 ? -16.775 -0.483 14.144 1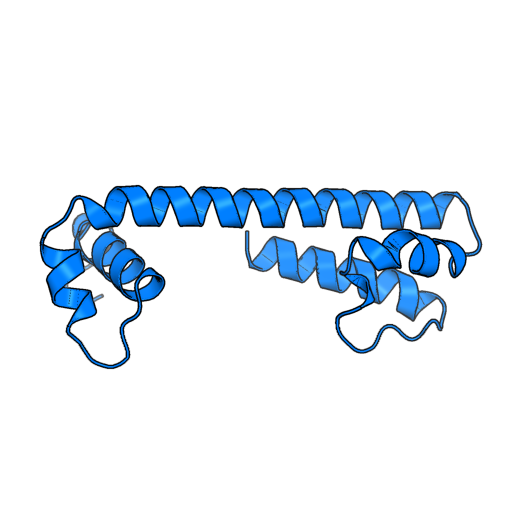.00 92.69 99 LEU A N 1
ATOM 783 C CA . LEU A 1 99 ? -17.025 0.594 15.089 1.00 92.69 99 LEU A CA 1
ATOM 784 C C . LEU A 1 99 ? -17.168 1.957 14.398 1.00 92.69 99 LEU A C 1
ATOM 786 O O . LEU A 1 99 ? -18.105 2.686 14.705 1.00 92.69 99 LEU A O 1
ATOM 790 N N . GLY A 1 100 ? -16.294 2.290 13.445 1.00 89.88 100 GLY A N 1
ATOM 791 C CA . GLY A 1 100 ? -16.383 3.545 12.691 1.00 89.88 100 GLY A CA 1
ATOM 792 C C . GLY A 1 100 ? -17.650 3.636 11.834 1.00 89.88 100 GLY A C 1
ATOM 793 O O . GLY A 1 100 ? -18.264 4.698 11.729 1.00 89.88 100 GLY A O 1
ATOM 794 N N . VAL A 1 101 ? -18.084 2.508 11.265 1.00 87.88 101 VAL A N 1
ATOM 795 C CA . VAL A 1 101 ? -19.310 2.422 10.460 1.00 87.88 101 VAL A CA 1
ATOM 796 C C . VAL A 1 101 ? -20.566 2.510 11.334 1.00 87.88 101 VAL A C 1
ATOM 798 O O . VAL A 1 101 ? -21.462 3.293 11.034 1.00 87.88 101 VAL A O 1
ATOM 801 N N . ALA A 1 102 ? -20.634 1.745 12.424 1.00 85.38 102 ALA A N 1
ATOM 802 C CA . ALA A 1 102 ? -21.792 1.717 13.319 1.00 85.38 102 ALA A CA 1
ATOM 803 C C . ALA A 1 102 ? -21.896 2.976 14.199 1.00 85.38 102 ALA A C 1
ATOM 805 O O . ALA A 1 102 ? -22.996 3.418 14.519 1.00 85.38 102 ALA A O 1
ATOM 806 N N . GLY A 1 103 ? -20.759 3.570 14.570 1.00 77.12 103 GLY A N 1
ATOM 807 C CA . GLY A 1 103 ? -20.671 4.781 15.390 1.00 77.12 103 GLY A CA 1
ATOM 808 C C . GLY A 1 103 ? -21.060 6.067 14.658 1.00 77.12 103 GLY A C 1
ATOM 809 O O . GLY A 1 103 ? -21.260 7.095 15.301 1.00 77.12 103 GLY A O 1
ATOM 810 N N . THR A 1 104 ? -21.252 6.016 13.335 1.00 78.00 104 THR A N 1
ATOM 811 C CA . THR A 1 104 ? -21.735 7.146 12.525 1.00 78.00 104 THR A CA 1
ATOM 812 C C . THR A 1 104 ? -23.063 6.828 11.816 1.00 78.00 104 THR A C 1
ATOM 814 O O . THR A 1 104 ? -23.133 6.878 10.591 1.00 78.00 104 THR A O 1
ATOM 817 N N . PRO A 1 105 ? -24.174 6.543 12.535 1.00 70.81 105 PRO A N 1
ATOM 818 C CA . PRO A 1 105 ? -25.419 6.073 11.909 1.00 70.81 105 PRO A CA 1
ATOM 819 C C . PRO A 1 105 ? -26.012 7.042 10.877 1.00 70.81 105 PRO A C 1
ATOM 821 O O . PRO A 1 105 ? -26.661 6.631 9.922 1.00 70.81 105 PRO A O 1
ATOM 824 N N . HIS A 1 106 ? -25.769 8.342 11.048 1.00 72.69 106 HIS A N 1
ATOM 825 C CA . HIS A 1 106 ? -26.226 9.397 10.141 1.00 72.69 106 HIS A CA 1
ATOM 826 C C . HIS A 1 106 ? -25.552 9.353 8.755 1.00 72.69 106 HIS A C 1
ATOM 828 O O . HIS A 1 106 ? -26.008 10.023 7.834 1.00 72.69 106 HIS A O 1
ATOM 834 N N . ARG A 1 107 ? -24.488 8.555 8.587 1.00 73.50 107 ARG A N 1
ATOM 835 C CA . ARG A 1 107 ? -23.842 8.267 7.297 1.00 73.50 107 ARG A CA 1
ATOM 836 C C . ARG A 1 107 ? -24.725 7.428 6.371 1.00 73.50 107 ARG A C 1
ATOM 838 O O . ARG A 1 107 ? -24.530 7.448 5.155 1.00 73.50 107 ARG A O 1
ATOM 845 N N . PHE A 1 108 ? -25.668 6.668 6.921 1.00 74.12 108 PHE A N 1
ATOM 846 C CA . PHE A 1 108 ? -26.572 5.850 6.125 1.00 74.12 108 PHE A CA 1
ATOM 847 C C . PHE A 1 108 ? -27.717 6.701 5.580 1.00 74.12 108 PHE A C 1
ATOM 849 O O . PHE A 1 108 ? -28.408 7.399 6.320 1.00 74.12 108 PHE A O 1
ATOM 856 N N . ARG A 1 109 ? -27.948 6.619 4.265 1.00 79.25 109 ARG A N 1
ATOM 857 C CA . ARG A 1 109 ? -28.993 7.398 3.581 1.00 79.25 109 ARG A CA 1
ATOM 858 C C . ARG A 1 109 ? -30.399 6.975 4.012 1.00 79.25 109 ARG A C 1
ATOM 860 O O . ARG A 1 109 ? -31.333 7.766 3.922 1.00 79.25 109 ARG A O 1
ATOM 867 N N . SER A 1 110 ? -30.574 5.730 4.456 1.00 81.62 110 SER A N 1
ATOM 868 C CA . SER A 1 110 ? -31.849 5.220 4.961 1.00 81.62 110 SER A CA 1
ATOM 869 C C . SER A 1 110 ? -31.643 4.233 6.108 1.00 81.62 110 SER A C 1
ATOM 871 O O . SER A 1 110 ? -30.584 3.628 6.229 1.00 81.62 110 SER A O 1
ATOM 873 N N . LYS A 1 111 ? -32.692 4.007 6.905 1.00 68.06 111 LYS A N 1
ATOM 874 C CA . LYS A 1 111 ? -32.673 3.105 8.072 1.00 68.06 111 LYS A CA 1
ATOM 875 C C . LYS A 1 111 ? -32.463 1.613 7.744 1.00 68.06 111 LYS A C 1
ATOM 877 O O . LYS A 1 111 ? -32.340 0.825 8.671 1.00 68.06 111 LYS A O 1
ATOM 882 N N . ARG A 1 112 ? -32.517 1.210 6.468 1.00 72.50 112 ARG A N 1
ATOM 883 C CA . ARG A 1 112 ? -32.425 -0.198 6.021 1.00 72.50 112 ARG A CA 1
ATOM 884 C C . ARG A 1 112 ? -31.120 -0.523 5.277 1.00 72.50 112 ARG A C 1
ATOM 886 O O . ARG A 1 112 ? -31.040 -1.589 4.675 1.00 72.50 112 ARG A O 1
ATOM 893 N N . GLN A 1 113 ? -30.165 0.406 5.249 1.00 60.66 113 GLN A N 1
ATOM 894 C CA . GLN A 1 113 ? -28.837 0.189 4.665 1.00 60.66 113 GLN A CA 1
ATOM 895 C C . GLN A 1 113 ? -27.834 -0.303 5.700 1.00 60.66 113 GLN A C 1
ATOM 897 O O . GLN A 1 113 ? -28.024 0.027 6.889 1.00 60.66 113 GLN A O 1
#